Protein AF-A0A951Z1Q2-F1 (afdb_monomer)

Solvent-accessible surface area (backbone atoms only — not comparable to full-atom values): 8934 Å² total; per-residue (Å²): 139,87,83,83,82,79,80,86,74,78,72,88,78,53,72,72,66,80,66,51,91,70,83,87,78,67,98,60,83,76,89,41,66,46,79,45,78,36,42,43,24,87,60,72,55,97,82,62,81,60,74,56,40,53,53,80,88,62,83,79,64,55,68,66,47,49,52,50,51,50,54,54,48,61,73,45,41,82,85,51,65,96,51,57,28,50,33,38,42,33,32,60,39,31,40,64,74,55,51,55,68,55,53,50,48,47,53,52,56,44,58,75,75,44,53,63,42,98,79,41,45,74,49,71,43,69,71,95,54,92,83,42,75,80,52,60,74,58,75,111

pLDDT: mean 84.87, std 16.47, range [37.44, 98.56]

Foldseek 3Di:
DDDDDDDPDDPDDDPVNVVDPDPDDDPDDDAAAAEAADAEACDDDPPDPFNHDHPPPDDDPLVVVLVVVLVVVVVCCVVCPPGEHQEYEYYTHAQLSDALVSVVVSVVSCVVRHHYDPNRYYYYHHDPDPVRPVRVVSND

Radius of gyration: 21.32 Å; Cα contacts (8 Å, |Δi|>4): 146; chains: 1; bounding box: 56×41×62 Å

Structure (mmCIF, N/CA/C/O backbone):
data_AF-A0A951Z1Q2-F1
#
_entry.id   AF-A0A951Z1Q2-F1
#
loop_
_atom_site.group_PDB
_atom_site.id
_atom_site.type_symbol
_atom_site.label_atom_id
_atom_site.label_alt_id
_atom_site.label_comp_id
_atom_site.label_asym_id
_atom_site.label_entity_id
_atom_site.label_seq_id
_atom_site.pdbx_PDB_ins_code
_atom_site.Cartn_x
_atom_site.Cartn_y
_atom_site.Cartn_z
_atom_site.occupancy
_atom_site.B_iso_or_equiv
_atom_site.auth_seq_id
_atom_site.auth_comp_id
_atom_site.auth_asym_id
_atom_site.auth_atom_id
_atom_site.pdbx_PDB_model_num
ATOM 1 N N . MET A 1 1 ? -41.243 23.689 39.747 1.00 42.50 1 MET A N 1
ATOM 2 C CA . MET A 1 1 ? -39.998 22.907 39.596 1.00 42.50 1 MET A CA 1
ATOM 3 C C . MET A 1 1 ? -39.579 22.977 38.136 1.00 42.50 1 MET A C 1
ATOM 5 O O . MET A 1 1 ? -40.093 22.226 37.323 1.00 42.50 1 MET A O 1
ATOM 9 N N . MET A 1 2 ? -38.746 23.960 37.792 1.00 38.81 2 MET A N 1
ATOM 10 C CA . MET A 1 2 ? -38.116 24.068 36.473 1.00 38.81 2 MET A CA 1
ATOM 11 C C . MET A 1 2 ? -36.777 23.338 36.549 1.00 38.81 2 MET A C 1
ATOM 13 O O . MET A 1 2 ? -35.937 23.707 37.365 1.00 38.81 2 MET A O 1
ATOM 17 N N . ALA A 1 3 ? -36.589 22.314 35.722 1.00 40.88 3 ALA A N 1
ATOM 18 C CA . ALA A 1 3 ? -35.278 21.750 35.433 1.00 40.88 3 ALA A CA 1
ATOM 19 C C . ALA A 1 3 ? -34.938 22.110 33.984 1.00 40.88 3 ALA A C 1
ATOM 21 O O . ALA A 1 3 ? -35.497 21.556 33.041 1.00 40.88 3 ALA A O 1
ATOM 22 N N . THR A 1 4 ? -34.059 23.094 33.814 1.00 41.34 4 THR A N 1
ATOM 23 C CA . THR A 1 4 ? -33.422 23.421 32.538 1.00 41.34 4 THR A CA 1
ATOM 24 C C . THR A 1 4 ? -32.288 22.428 32.296 1.00 41.34 4 THR A C 1
ATOM 26 O O . THR A 1 4 ? -31.284 22.461 33.007 1.00 41.34 4 THR A O 1
ATOM 29 N N . ALA A 1 5 ? -32.437 21.545 31.308 1.00 47.53 5 ALA A N 1
ATOM 30 C CA . ALA A 1 5 ? -31.333 20.736 30.803 1.00 47.53 5 ALA A CA 1
ATOM 31 C C . ALA A 1 5 ? -30.419 21.632 29.954 1.00 47.53 5 ALA A C 1
ATOM 33 O O . ALA A 1 5 ? -30.832 22.161 28.922 1.00 47.53 5 ALA A O 1
ATOM 34 N N . GLY A 1 6 ? -29.197 21.854 30.437 1.00 37.44 6 GLY A N 1
ATOM 35 C CA . GLY A 1 6 ? -28.178 22.638 29.751 1.00 37.44 6 GLY A CA 1
ATOM 36 C C . GLY A 1 6 ? -27.669 21.914 28.508 1.00 37.44 6 GLY A C 1
ATOM 37 O O . GLY A 1 6 ? -27.198 20.782 28.587 1.00 37.44 6 GLY A O 1
ATOM 38 N N . ALA A 1 7 ? -27.752 22.587 27.364 1.00 46.44 7 ALA A N 1
ATOM 39 C CA . ALA A 1 7 ? -27.095 22.174 26.137 1.00 46.44 7 ALA A CA 1
ATOM 40 C C . ALA A 1 7 ? -25.570 22.284 26.310 1.00 46.44 7 ALA A C 1
ATOM 42 O O . ALA A 1 7 ? -25.034 23.378 26.490 1.00 46.44 7 ALA A O 1
ATOM 43 N N . THR A 1 8 ? -24.852 21.165 26.239 1.00 50.84 8 THR A N 1
ATOM 44 C CA . THR A 1 8 ? -23.385 21.134 26.181 1.00 50.84 8 THR A CA 1
ATOM 45 C C . THR A 1 8 ? -22.910 21.431 24.758 1.00 50.84 8 THR A C 1
ATOM 47 O O . THR A 1 8 ? -22.422 20.566 24.036 1.00 50.84 8 THR A O 1
ATOM 50 N N . GLY A 1 9 ? -23.057 22.684 24.328 1.00 43.97 9 GLY A N 1
ATOM 51 C CA . GLY A 1 9 ? -22.420 23.166 23.104 1.00 43.97 9 GLY A CA 1
ATOM 52 C C . GLY A 1 9 ? -20.914 23.311 23.324 1.00 43.97 9 GLY A C 1
ATOM 53 O O . GLY A 1 9 ? -20.480 24.225 24.024 1.00 43.97 9 GLY A O 1
ATOM 54 N N . ARG A 1 10 ? -20.094 22.422 22.746 1.00 61.81 10 ARG A N 1
ATOM 55 C CA . ARG A 1 10 ? -18.637 22.619 22.701 1.00 61.81 10 ARG A CA 1
ATOM 56 C C . ARG A 1 10 ? -18.364 23.810 21.786 1.00 61.81 10 ARG A C 1
ATOM 58 O O . ARG A 1 10 ? -18.626 23.738 20.589 1.00 61.81 10 ARG A O 1
ATOM 65 N N . ALA A 1 11 ? -17.883 24.910 22.363 1.00 60.47 11 ALA A N 1
ATOM 66 C CA . ALA A 1 11 ? -17.481 26.085 21.600 1.00 60.47 11 ALA A CA 1
ATOM 67 C C . ALA A 1 11 ? -16.475 25.685 20.499 1.00 60.47 11 ALA A C 1
ATOM 69 O O . ALA A 1 11 ? -15.628 24.819 20.756 1.00 60.47 11 ALA A O 1
ATOM 70 N N . PRO A 1 12 ? -16.547 26.283 19.295 1.00 58.53 12 PRO A N 1
ATOM 71 C CA . PRO A 1 12 ? -15.587 26.006 18.238 1.00 58.53 12 PRO A CA 1
ATOM 72 C C . PRO A 1 12 ? -14.182 26.351 18.737 1.00 58.53 12 PRO A C 1
ATOM 74 O O . PRO A 1 12 ? -13.902 27.481 19.135 1.00 58.53 12 PRO A O 1
ATOM 77 N N . GLN A 1 13 ? -13.318 25.342 18.788 1.00 72.62 13 GLN A N 1
ATOM 78 C CA . GLN A 1 13 ? -11.933 25.499 19.216 1.00 72.62 13 GLN A CA 1
ATOM 79 C C . GLN A 1 13 ? -11.128 26.024 18.022 1.00 72.62 13 GLN A C 1
ATOM 81 O O . GLN A 1 13 ? -11.027 25.344 17.005 1.00 72.62 13 GLN A O 1
ATOM 86 N N . ASP A 1 14 ? -10.607 27.248 18.140 1.00 78.00 14 ASP A N 1
ATOM 87 C CA . ASP A 1 14 ? -9.768 27.903 17.125 1.00 78.00 14 ASP A CA 1
ATOM 88 C C . ASP A 1 14 ? -8.442 27.139 16.917 1.00 78.00 14 ASP A C 1
ATOM 90 O O . ASP A 1 14 ? -7.963 26.455 17.822 1.00 78.00 14 ASP A O 1
ATOM 94 N N . VAL A 1 15 ? -7.813 27.278 15.746 1.00 73.81 15 VAL A N 1
ATOM 95 C CA . VAL A 1 15 ? -6.529 26.657 15.367 1.00 73.81 15 VAL A CA 1
ATOM 96 C C . VAL A 1 15 ? -5.458 26.878 16.439 1.00 73.81 15 VAL A C 1
ATOM 98 O O . VAL A 1 15 ? -4.702 25.961 16.757 1.00 73.81 15 VAL A O 1
ATOM 101 N N . GLN A 1 16 ? -5.442 28.052 17.080 1.00 77.00 16 GLN A N 1
ATOM 102 C CA . GLN A 1 16 ? -4.515 28.358 18.175 1.00 77.00 16 GLN A CA 1
ATOM 103 C C . GLN A 1 16 ? -4.640 27.410 19.378 1.00 77.00 16 GLN A C 1
ATOM 105 O O . GLN A 1 16 ? -3.670 27.237 20.109 1.00 77.00 16 GLN A O 1
ATOM 110 N N . HIS A 1 17 ? -5.807 26.800 19.609 1.00 72.88 17 HIS A N 1
ATOM 111 C CA . HIS A 1 17 ? -6.032 25.829 20.683 1.00 72.88 17 HIS A CA 1
ATOM 112 C C . HIS A 1 17 ? -5.306 24.504 20.419 1.00 72.88 17 HIS A C 1
ATOM 114 O O . HIS A 1 17 ? -4.716 23.947 21.341 1.00 72.88 17 HIS A O 1
ATOM 120 N N . TYR A 1 18 ? -5.301 24.039 19.167 1.00 67.62 18 TYR A N 1
ATOM 121 C CA . TYR A 1 18 ? -4.635 22.797 18.757 1.00 67.62 18 TYR A CA 1
ATOM 122 C C . TYR A 1 18 ? -3.115 22.945 18.615 1.00 67.62 18 TYR A C 1
ATOM 124 O O . TYR A 1 18 ? -2.397 21.954 18.680 1.00 67.62 18 TYR A O 1
ATOM 132 N N . LEU A 1 19 ? -2.623 24.178 18.452 1.00 76.19 19 LEU A N 1
ATOM 133 C CA . LEU A 1 19 ? -1.193 24.493 18.365 1.00 76.19 19 LEU A CA 1
ATOM 134 C C . LEU A 1 19 ? -0.543 24.790 19.729 1.00 76.19 19 LEU A C 1
ATOM 136 O O . LEU A 1 19 ? 0.632 25.158 19.776 1.00 76.19 19 LEU A O 1
ATOM 140 N N . ARG A 1 20 ? -1.276 24.675 20.848 1.00 76.88 20 ARG A N 1
ATOM 141 C CA . ARG A 1 20 ? -0.709 24.954 22.174 1.00 76.88 20 ARG A CA 1
ATOM 142 C C . ARG A 1 20 ? 0.349 23.909 22.537 1.00 76.88 20 ARG A C 1
ATOM 144 O O . ARG A 1 20 ? 0.062 22.716 22.457 1.00 76.88 20 ARG A O 1
ATOM 151 N N . PRO A 1 21 ? 1.530 24.336 23.013 1.00 68.50 21 PRO A N 1
ATOM 152 C CA . PRO A 1 21 ? 2.502 23.426 23.598 1.00 68.50 21 PRO A CA 1
ATOM 153 C C . PRO A 1 21 ? 1.866 22.651 24.760 1.00 68.50 21 PRO A C 1
ATOM 155 O O . PRO A 1 21 ? 1.312 23.246 25.684 1.00 68.50 21 PRO A O 1
ATOM 158 N N . GLY A 1 22 ? 1.926 21.325 24.697 1.00 74.69 22 GLY A N 1
ATOM 159 C CA . GLY A 1 22 ? 1.327 20.421 25.673 1.00 74.69 22 GLY A CA 1
ATOM 160 C C . GLY A 1 22 ? 1.204 19.011 25.103 1.00 74.69 22 GLY A C 1
ATOM 161 O O . GLY A 1 22 ? 1.415 18.787 23.912 1.00 74.69 22 GLY A O 1
ATOM 162 N N . THR A 1 23 ? 0.869 18.042 25.951 1.00 70.31 23 THR A N 1
ATOM 163 C CA . THR A 1 23 ? 0.577 16.683 25.489 1.00 70.31 23 THR A CA 1
ATOM 164 C C . THR A 1 23 ? -0.755 16.702 24.745 1.00 70.31 23 THR A C 1
ATOM 166 O O . THR A 1 23 ? -1.786 17.000 25.347 1.00 70.31 23 THR A O 1
ATOM 169 N N . LEU A 1 24 ? -0.746 16.392 23.446 1.00 74.94 24 LEU A N 1
ATOM 170 C CA . LEU A 1 24 ? -1.967 16.187 22.668 1.00 74.94 24 LEU A CA 1
ATOM 171 C C . LEU A 1 24 ? -2.798 15.084 23.344 1.00 74.94 24 LEU A C 1
ATOM 173 O O . LEU A 1 24 ? -2.408 13.919 23.344 1.00 74.94 24 LEU A O 1
ATOM 177 N N . GLN A 1 25 ? -3.929 15.453 23.944 1.00 77.12 25 GLN A N 1
ATOM 178 C CA . GLN A 1 25 ? -4.866 14.503 24.539 1.00 77.12 25 GLN A CA 1
ATOM 179 C C . GLN A 1 25 ? -6.017 14.265 23.568 1.00 77.12 25 GLN A C 1
ATOM 181 O O . GLN A 1 25 ? -6.940 15.074 23.462 1.00 77.12 25 GLN A O 1
ATOM 186 N N . LEU A 1 26 ? -5.954 13.148 22.845 1.00 80.75 26 LEU A N 1
ATOM 187 C CA . LEU A 1 26 ? -7.075 12.688 22.038 1.00 80.75 26 LEU A CA 1
ATOM 188 C C . LEU A 1 26 ? -8.058 11.931 22.950 1.00 80.75 26 LEU A C 1
ATOM 190 O O . LEU A 1 26 ? -7.631 11.033 23.676 1.00 80.75 26 LEU A O 1
ATOM 194 N N . PRO A 1 27 ? -9.364 12.264 22.939 1.00 84.94 27 PRO A N 1
ATOM 195 C CA . PRO A 1 27 ? -10.362 11.588 23.776 1.00 84.94 27 PRO A CA 1
ATOM 196 C C . PRO A 1 27 ? -10.604 10.129 23.356 1.00 84.94 27 PRO 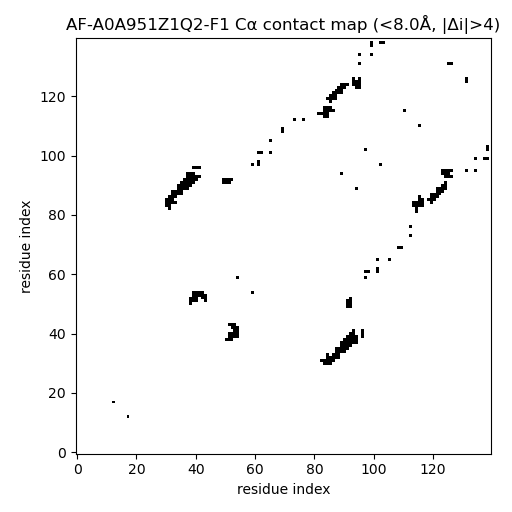A C 1
ATOM 198 O O . PRO A 1 27 ? -11.169 9.352 24.119 1.00 84.94 27 PRO A O 1
ATOM 201 N N . ALA A 1 28 ? -10.191 9.770 22.140 1.00 86.50 28 ALA A N 1
ATOM 202 C CA . ALA A 1 28 ? -10.210 8.428 21.582 1.00 86.50 28 ALA A CA 1
ATOM 203 C C . ALA A 1 28 ? -9.070 8.290 20.564 1.00 86.50 28 ALA A C 1
ATOM 205 O O . ALA A 1 28 ? -8.470 9.285 20.151 1.00 86.50 28 ALA A O 1
ATOM 206 N N . GLN A 1 29 ? -8.786 7.062 20.137 1.00 86.69 29 GLN A N 1
ATOM 207 C CA . GLN A 1 29 ? -7.858 6.839 19.031 1.00 86.69 29 GLN A CA 1
ATOM 208 C C . GLN A 1 29 ? -8.423 7.450 17.736 1.00 86.69 29 GLN A C 1
ATOM 210 O O . GLN A 1 29 ? -9.637 7.396 17.524 1.00 86.69 29 GLN A O 1
ATOM 215 N N . PRO A 1 30 ? -7.573 8.018 16.864 1.00 90.75 30 PRO A N 1
ATOM 216 C CA . PRO A 1 30 ? -8.018 8.473 15.551 1.00 90.75 30 PRO A CA 1
ATOM 217 C C . PRO A 1 30 ? -8.504 7.285 14.694 1.00 90.75 30 PRO A C 1
ATOM 219 O O . PRO A 1 30 ? -8.160 6.140 14.998 1.00 90.75 30 PRO A O 1
ATOM 222 N N . PRO A 1 31 ? -9.273 7.519 13.617 1.00 93.31 31 PRO A N 1
ATOM 223 C CA . PRO A 1 31 ? -9.595 6.482 12.634 1.00 93.31 31 PRO A CA 1
ATOM 224 C C . PRO A 1 31 ? -8.337 5.785 12.096 1.00 93.31 31 PRO A C 1
ATOM 226 O O . PRO A 1 31 ? -7.277 6.406 11.993 1.00 93.31 31 PRO A O 1
ATOM 229 N N . LEU A 1 32 ? -8.439 4.488 11.793 1.00 96.38 32 LEU A N 1
ATOM 230 C CA . LEU A 1 32 ? -7.334 3.712 11.232 1.00 96.38 32 LEU A CA 1
ATOM 231 C C . LEU A 1 32 ? -7.446 3.646 9.704 1.00 96.38 32 LEU A C 1
ATOM 233 O O . LEU A 1 32 ? -8.510 3.344 9.163 1.00 96.38 32 LEU A O 1
ATOM 237 N N . SER A 1 33 ? -6.322 3.872 9.033 1.00 97.75 33 SER A N 1
ATOM 238 C CA . SER A 1 33 ? -6.159 3.727 7.586 1.00 97.75 33 SER A CA 1
ATOM 239 C C . SER A 1 33 ? -4.940 2.857 7.300 1.00 97.75 33 SER A C 1
ATOM 241 O O . SER A 1 33 ? -3.963 2.891 8.051 1.00 97.75 33 SER A O 1
ATOM 243 N N . LEU A 1 34 ? -4.993 2.092 6.212 1.00 98.25 34 LEU A N 1
ATOM 244 C CA . LEU A 1 34 ? -3.906 1.240 5.748 1.00 98.25 34 LEU A CA 1
ATOM 245 C C . LEU A 1 34 ? -3.231 1.878 4.533 1.00 98.25 34 LEU A C 1
ATOM 247 O O . LEU A 1 34 ? -3.878 2.154 3.527 1.00 98.25 34 LEU A O 1
ATOM 251 N N . TYR A 1 35 ? -1.919 2.070 4.609 1.00 98.19 35 TYR A N 1
ATOM 252 C CA . TYR A 1 35 ? -1.093 2.425 3.460 1.00 98.19 35 TYR A CA 1
ATOM 253 C C . TYR A 1 35 ? -0.310 1.191 3.015 1.00 98.19 35 TYR A C 1
ATOM 255 O O . TYR A 1 35 ? 0.381 0.581 3.830 1.00 98.19 35 TYR A O 1
ATOM 263 N N . VAL A 1 36 ? -0.403 0.834 1.736 1.00 98.44 36 VAL A N 1
ATOM 264 C CA . VAL A 1 36 ? 0.365 -0.260 1.136 1.00 98.44 36 VAL A CA 1
ATOM 265 C C . VAL A 1 36 ? 1.356 0.319 0.139 1.00 9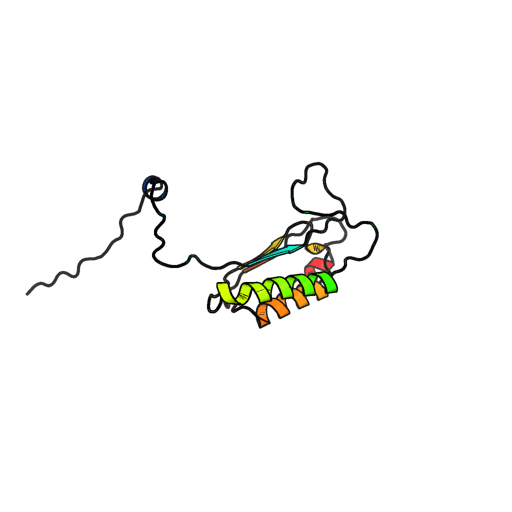8.44 36 VAL A C 1
ATOM 267 O O . VAL A 1 36 ? 0.979 1.016 -0.802 1.00 98.44 36 VAL A O 1
ATOM 270 N N . HIS A 1 37 ? 2.634 0.014 0.343 1.00 97.94 37 HIS A N 1
ATOM 271 C CA . HIS A 1 37 ? 3.719 0.531 -0.477 1.00 97.94 37 HIS A CA 1
ATOM 272 C C . HIS A 1 37 ? 4.146 -0.487 -1.539 1.00 97.94 37 HIS A C 1
ATOM 274 O O . HIS A 1 37 ? 4.594 -1.575 -1.188 1.00 97.94 37 HIS A O 1
ATOM 280 N N . LEU A 1 38 ? 4.054 -0.134 -2.824 1.00 96.62 38 LEU A N 1
ATOM 281 C CA . LEU A 1 38 ? 4.561 -0.920 -3.955 1.00 96.62 38 LEU A CA 1
ATOM 282 C C . LEU A 1 38 ? 5.698 -0.144 -4.652 1.00 96.62 38 LEU A C 1
ATOM 284 O O . LEU A 1 38 ? 5.429 0.770 -5.433 1.00 96.62 38 LEU A O 1
ATOM 288 N N . PRO A 1 39 ? 6.979 -0.473 -4.405 1.00 95.62 39 PRO A N 1
ATOM 289 C CA . PRO A 1 39 ? 8.107 0.415 -4.691 1.00 95.62 39 PRO A CA 1
ATOM 290 C C . PRO A 1 39 ? 8.655 0.330 -6.126 1.00 95.62 39 PRO A C 1
ATOM 292 O O . PRO A 1 39 ? 9.798 0.711 -6.348 1.00 95.62 39 PRO A O 1
ATOM 295 N N . TRP A 1 40 ? 7.922 -0.175 -7.122 1.00 94.06 40 TRP A N 1
ATOM 296 C CA . TRP A 1 40 ? 8.468 -0.328 -8.483 1.00 94.06 40 TRP A CA 1
ATOM 297 C C . TRP A 1 40 ? 7.979 0.731 -9.455 1.00 94.06 40 TRP A C 1
ATOM 299 O O . TRP A 1 40 ? 6.791 1.023 -9.509 1.00 94.06 40 TRP A O 1
ATOM 309 N N . CYS A 1 41 ? 8.897 1.230 -10.278 1.00 91.62 41 CYS A N 1
ATOM 310 C CA . CYS A 1 41 ? 8.633 2.113 -11.408 1.00 91.62 41 CYS A CA 1
ATOM 311 C C . CYS A 1 41 ? 9.233 1.513 -12.688 1.00 91.62 41 CYS A C 1
ATOM 313 O O . CYS A 1 41 ? 10.264 0.841 -12.641 1.00 91.62 41 CYS A O 1
ATOM 315 N N . LEU A 1 42 ? 8.663 1.832 -13.856 1.00 87.75 42 LEU A N 1
ATOM 316 C CA . LEU A 1 42 ? 9.289 1.498 -15.149 1.00 87.75 42 LEU A CA 1
ATOM 317 C C . LEU A 1 42 ? 10.658 2.164 -15.309 1.00 87.75 42 LEU A C 1
ATOM 319 O O . LEU A 1 42 ? 11.566 1.601 -15.907 1.00 87.75 42 LEU A O 1
ATOM 323 N N . ARG A 1 43 ? 10.778 3.386 -14.789 1.00 88.88 43 ARG A N 1
ATOM 324 C CA . ARG A 1 43 ? 12.006 4.171 -14.731 1.00 88.88 43 ARG A CA 1
ATOM 325 C C . ARG A 1 43 ? 11.959 5.046 -13.494 1.00 88.88 43 ARG A C 1
ATOM 327 O O . ARG A 1 43 ? 10.913 5.633 -13.212 1.00 88.88 43 ARG A O 1
ATOM 334 N N . LYS A 1 44 ? 13.078 5.179 -12.784 1.00 89.44 44 LYS A N 1
ATOM 335 C CA . LYS A 1 44 ? 13.147 6.148 -11.685 1.00 89.44 44 LYS A CA 1
ATOM 336 C C . LYS A 1 44 ? 13.312 7.557 -12.255 1.00 89.44 44 LYS A C 1
ATOM 338 O O . LYS A 1 44 ? 14.262 7.830 -12.988 1.00 89.44 44 LYS A O 1
ATOM 343 N N . CYS A 1 45 ? 12.372 8.454 -11.958 1.00 90.75 45 CYS A N 1
ATOM 344 C CA . CYS A 1 45 ? 12.464 9.839 -12.417 1.00 90.75 45 CYS A CA 1
ATOM 345 C C . CYS A 1 45 ? 13.653 10.548 -11.738 1.00 90.75 45 CYS A C 1
ATOM 347 O O . CYS A 1 45 ? 13.854 10.343 -10.541 1.00 90.75 45 CYS A O 1
ATOM 349 N N . PRO A 1 46 ? 14.402 11.426 -12.437 1.00 92.44 46 PRO A N 1
ATOM 350 C CA . PRO A 1 46 ? 15.568 12.110 -11.860 1.00 92.44 46 PRO A CA 1
ATOM 351 C C . PRO A 1 46 ? 15.256 12.987 -10.641 1.00 92.44 46 PRO A C 1
ATOM 353 O O . PRO A 1 46 ? 16.147 13.289 -9.857 1.00 92.44 46 PRO A O 1
ATOM 356 N N . TYR A 1 47 ? 13.997 13.405 -10.502 1.00 92.00 47 TYR A N 1
ATOM 357 C CA . TYR A 1 47 ? 13.500 14.216 -9.392 1.00 92.00 47 TYR A CA 1
ATOM 358 C C . TYR A 1 47 ? 12.847 13.389 -8.274 1.00 92.00 47 TYR A C 1
ATOM 360 O O . TYR A 1 47 ? 12.416 13.962 -7.281 1.00 92.00 47 TYR A O 1
ATOM 368 N N . CYS A 1 48 ? 12.695 12.073 -8.447 1.00 92.38 48 CYS A N 1
ATOM 369 C CA . CYS A 1 48 ? 11.941 11.239 -7.517 1.00 92.38 48 CYS A CA 1
ATOM 370 C C . CYS A 1 48 ? 12.789 10.890 -6.287 1.00 92.38 48 CYS A C 1
ATOM 372 O O . CYS A 1 48 ? 13.757 10.128 -6.388 1.00 92.38 48 CYS A O 1
ATOM 374 N N . ASP A 1 49 ? 12.391 11.422 -5.131 1.00 92.12 49 ASP A N 1
ATOM 375 C CA . ASP A 1 49 ? 12.942 11.104 -3.811 1.00 92.12 49 ASP A CA 1
ATOM 376 C C . ASP A 1 49 ? 12.143 10.016 -3.070 1.00 92.12 49 ASP A C 1
ATOM 378 O O . ASP A 1 49 ? 12.587 9.531 -2.027 1.00 92.12 49 ASP A O 1
ATOM 382 N N . PHE A 1 50 ? 11.016 9.561 -3.630 1.00 90.50 50 PHE A N 1
ATOM 383 C CA . PHE A 1 50 ? 10.261 8.439 -3.083 1.00 90.50 50 PHE A CA 1
ATOM 384 C C . PHE A 1 50 ? 11.107 7.162 -3.036 1.00 90.50 50 PHE A C 1
ATOM 386 O O . PHE A 1 50 ? 11.953 6.897 -3.909 1.00 90.50 50 PHE A O 1
ATOM 393 N N . ASN A 1 51 ? 10.820 6.328 -2.032 1.00 92.81 51 ASN A N 1
ATOM 394 C CA . ASN A 1 51 ? 11.334 4.968 -1.971 1.00 92.81 51 ASN A CA 1
ATOM 395 C C . ASN A 1 51 ? 10.751 4.175 -3.148 1.00 92.81 51 ASN A C 1
ATOM 397 O O . ASN A 1 51 ? 9.607 3.739 -3.143 1.00 92.81 51 ASN A O 1
ATOM 401 N N . SER A 1 52 ? 11.525 4.116 -4.223 1.00 92.62 52 SER A N 1
ATOM 402 C CA . SER A 1 52 ? 11.139 3.504 -5.481 1.00 92.62 52 SER A CA 1
ATOM 403 C C . SER A 1 52 ? 12.368 2.972 -6.206 1.00 92.62 52 SER A C 1
ATOM 405 O O . SER A 1 52 ? 13.484 3.504 -6.077 1.00 92.62 52 SER A O 1
ATOM 407 N N . HIS A 1 53 ? 12.146 1.926 -6.988 1.00 91.75 53 HIS A N 1
ATOM 408 C CA . HIS A 1 53 ? 13.146 1.142 -7.684 1.00 91.75 53 HIS A CA 1
ATOM 409 C C . HIS A 1 53 ? 12.752 0.989 -9.148 1.00 91.75 53 HIS A C 1
ATOM 411 O O . HIS A 1 53 ? 11.601 0.710 -9.482 1.00 91.75 53 HIS A O 1
ATOM 417 N N . GLU A 1 54 ? 13.728 1.163 -10.032 1.00 91.25 54 GLU A N 1
ATOM 418 C CA . GLU A 1 54 ? 13.544 0.862 -11.445 1.00 91.25 54 GLU A CA 1
ATOM 419 C C . GLU A 1 54 ? 13.440 -0.652 -11.641 1.00 91.25 54 GLU A C 1
ATOM 421 O O . GLU A 1 54 ? 14.244 -1.422 -11.109 1.00 91.25 54 GLU A O 1
ATOM 426 N N . MET A 1 55 ? 12.444 -1.080 -12.410 1.00 85.88 55 MET A N 1
ATOM 427 C CA . MET A 1 55 ? 12.313 -2.465 -12.837 1.00 85.88 55 MET A CA 1
ATOM 428 C C . MET A 1 55 ? 13.420 -2.774 -13.853 1.00 85.88 55 MET A C 1
ATOM 430 O O . MET A 1 55 ? 13.328 -2.419 -15.026 1.00 85.88 55 MET A O 1
ATOM 434 N N . ALA A 1 56 ? 14.495 -3.420 -13.399 1.00 74.19 56 ALA A N 1
ATOM 435 C CA . ALA A 1 56 ? 15.649 -3.756 -14.229 1.00 74.19 56 ALA A CA 1
ATOM 436 C C . ALA A 1 56 ? 15.347 -4.929 -15.183 1.00 74.19 56 ALA A C 1
ATOM 438 O O . ALA A 1 56 ? 15.815 -6.043 -14.973 1.00 74.19 56 ALA A O 1
ATOM 439 N N . GLY A 1 57 ? 14.529 -4.688 -16.213 1.00 68.75 57 GLY A N 1
ATOM 440 C CA . GLY A 1 57 ? 14.326 -5.574 -17.370 1.00 68.75 57 GLY A CA 1
ATOM 441 C C . GLY A 1 57 ? 13.756 -6.976 -17.102 1.00 68.75 57 GLY A C 1
ATOM 442 O O . GLY A 1 57 ? 13.640 -7.753 -18.045 1.00 68.75 57 GLY A O 1
ATOM 443 N N . GLY A 1 58 ? 13.415 -7.310 -15.856 1.00 76.94 58 GLY A N 1
ATOM 444 C CA . GLY A 1 58 ? 12.821 -8.584 -15.450 1.00 76.94 58 GLY A CA 1
ATOM 445 C C . GLY A 1 58 ? 11.362 -8.446 -15.016 1.00 76.94 58 GLY A C 1
ATOM 446 O O . GLY A 1 58 ? 10.840 -7.339 -14.891 1.00 76.94 58 GLY A O 1
ATOM 447 N N . GLU A 1 59 ? 10.712 -9.583 -14.774 1.00 84.25 59 GLU A N 1
ATOM 448 C CA . GLU A 1 59 ? 9.360 -9.627 -14.211 1.00 84.25 59 GLU A CA 1
ATOM 449 C C . GLU A 1 59 ? 9.337 -9.087 -12.776 1.00 84.25 59 GLU A C 1
ATOM 451 O O . GLU A 1 59 ? 10.277 -9.283 -11.995 1.00 84.25 59 GLU A O 1
ATOM 456 N N . LEU A 1 60 ? 8.242 -8.414 -12.415 1.00 89.19 60 LEU A N 1
ATOM 457 C CA . LEU A 1 60 ? 8.015 -8.005 -11.036 1.00 89.19 60 LEU A CA 1
ATOM 458 C C . LEU A 1 60 ? 7.874 -9.252 -10.152 1.00 89.19 60 LEU A C 1
ATOM 460 O O . LEU A 1 60 ? 7.121 -10.164 -10.498 1.00 89.19 60 LEU A O 1
ATOM 464 N N . PRO A 1 61 ? 8.531 -9.300 -8.980 1.00 93.56 61 PRO A N 1
ATOM 465 C CA . PRO A 1 61 ? 8.386 -10.407 -8.042 1.00 93.56 61 PRO A CA 1
ATOM 466 C C . PRO A 1 61 ? 7.069 -10.281 -7.255 1.00 93.56 61 PRO A C 1
ATOM 468 O O . PRO A 1 61 ? 7.082 -10.294 -6.025 1.00 93.56 61 PRO A O 1
ATOM 471 N N . GLU A 1 62 ? 5.939 -10.128 -7.953 1.00 95.25 62 GLU A N 1
ATOM 472 C CA . GLU A 1 62 ? 4.641 -9.746 -7.380 1.00 95.25 62 GLU A CA 1
ATOM 473 C C . GLU A 1 62 ? 4.224 -10.684 -6.248 1.00 95.25 62 GLU A C 1
A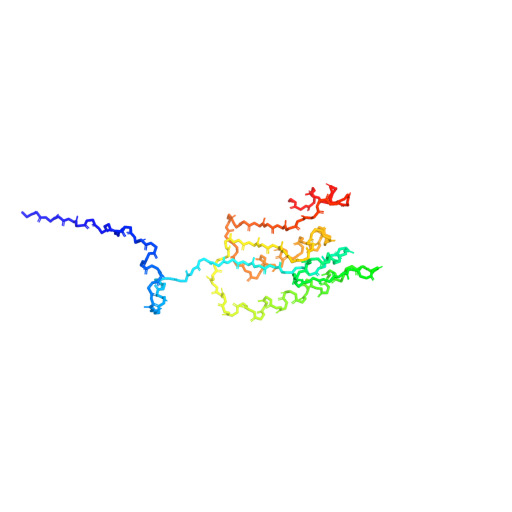TOM 475 O O . GLU A 1 62 ? 3.955 -10.227 -5.143 1.00 95.25 62 GLU A O 1
ATOM 480 N N . GLN A 1 63 ? 4.241 -11.999 -6.492 1.00 96.06 63 GLN A N 1
ATOM 481 C CA . GLN A 1 63 ? 3.821 -12.999 -5.503 1.00 96.06 63 GLN A CA 1
ATOM 482 C C . GLN A 1 63 ? 4.675 -12.937 -4.239 1.00 96.06 63 GLN A C 1
ATOM 484 O O . GLN A 1 63 ? 4.148 -12.758 -3.145 1.00 96.06 63 GLN A O 1
ATOM 489 N N . ARG A 1 64 ? 6.001 -12.994 -4.413 1.00 97.06 64 ARG A N 1
ATOM 490 C CA . ARG A 1 64 ? 6.962 -12.924 -3.309 1.00 97.06 64 ARG A CA 1
ATOM 491 C C . ARG A 1 64 ? 6.821 -11.621 -2.523 1.00 97.06 64 ARG A C 1
ATOM 493 O O . ARG A 1 64 ? 7.036 -11.616 -1.315 1.00 97.06 64 ARG A O 1
ATOM 500 N N . TYR A 1 65 ? 6.502 -10.517 -3.195 1.00 97.50 65 TYR A N 1
ATOM 501 C CA . TYR A 1 65 ? 6.321 -9.242 -2.518 1.00 97.50 65 TYR A CA 1
ATOM 502 C C . TYR A 1 65 ? 4.993 -9.159 -1.768 1.00 97.50 65 TYR A C 1
ATOM 504 O O . TYR A 1 65 ? 4.986 -8.709 -0.629 1.00 97.50 65 TYR A O 1
ATOM 512 N N . VAL A 1 66 ? 3.893 -9.649 -2.349 1.00 98.25 66 VAL A N 1
ATOM 513 C CA . VAL A 1 66 ? 2.609 -9.760 -1.639 1.00 98.25 66 VAL A CA 1
ATOM 514 C C . VAL A 1 66 ? 2.756 -10.655 -0.405 1.00 98.25 66 VAL A C 1
ATOM 516 O O . VAL A 1 66 ? 2.271 -10.286 0.659 1.00 98.25 66 VAL A O 1
ATOM 519 N N . ASP A 1 67 ? 3.498 -11.762 -0.493 1.00 98.56 67 ASP A N 1
ATOM 520 C CA . ASP A 1 67 ? 3.788 -12.614 0.670 1.00 98.56 67 ASP A CA 1
ATOM 521 C C . ASP A 1 67 ? 4.545 -11.852 1.765 1.00 98.56 67 ASP A C 1
ATOM 523 O O . ASP A 1 67 ? 4.210 -11.953 2.944 1.00 98.56 67 ASP A O 1
ATOM 527 N N . ALA A 1 68 ? 5.542 -11.051 1.379 1.00 98.50 68 ALA A N 1
ATOM 528 C CA . ALA A 1 68 ? 6.292 -10.222 2.317 1.00 98.50 68 ALA A CA 1
ATOM 529 C C . ALA A 1 68 ? 5.413 -9.141 2.971 1.00 98.50 68 ALA A C 1
ATOM 531 O O . ALA A 1 68 ? 5.516 -8.931 4.177 1.00 98.50 68 ALA A O 1
ATOM 532 N N . LEU A 1 69 ? 4.523 -8.497 2.206 1.00 98.44 69 LEU A N 1
ATOM 533 C CA . LEU A 1 69 ? 3.551 -7.534 2.733 1.00 98.44 69 LEU A CA 1
ATOM 534 C C . LEU A 1 69 ? 2.592 -8.191 3.729 1.00 98.44 69 LEU A C 1
ATOM 536 O O . LEU A 1 69 ? 2.263 -7.592 4.748 1.00 98.44 69 LEU A O 1
ATOM 540 N N . MET A 1 70 ? 2.144 -9.421 3.460 1.00 98.38 70 MET A N 1
ATOM 541 C CA . MET A 1 70 ? 1.262 -10.135 4.386 1.00 98.38 70 MET A CA 1
ATOM 542 C C . MET A 1 70 ? 1.988 -10.553 5.661 1.00 98.38 70 MET A C 1
ATOM 544 O O . MET A 1 70 ? 1.406 -10.437 6.734 1.00 98.38 70 ME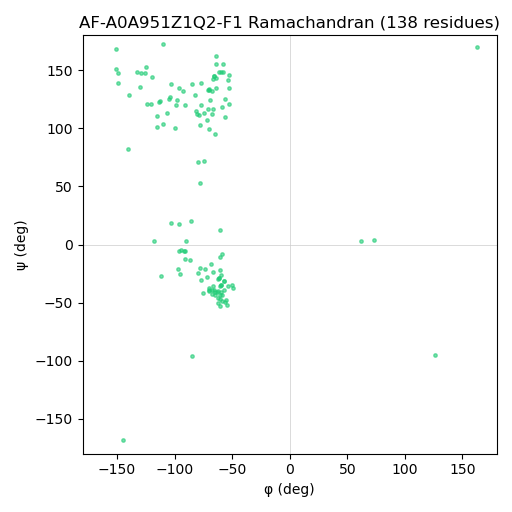T A O 1
ATOM 548 N N . ALA A 1 71 ? 3.258 -10.955 5.576 1.00 98.56 71 ALA A N 1
ATOM 549 C CA . ALA A 1 71 ? 4.069 -11.225 6.762 1.00 98.56 71 ALA A CA 1
ATOM 550 C C . ALA A 1 71 ? 4.272 -9.964 7.629 1.00 98.56 71 ALA A C 1
ATOM 552 O O . ALA A 1 71 ? 4.179 -10.035 8.855 1.00 98.56 71 ALA A O 1
ATOM 553 N N . ASP A 1 72 ? 4.506 -8.806 7.004 1.00 98.00 72 ASP A N 1
ATOM 554 C CA . ASP A 1 72 ? 4.614 -7.510 7.691 1.00 98.00 72 ASP A CA 1
ATOM 555 C C . ASP A 1 72 ? 3.287 -7.093 8.354 1.00 98.00 72 ASP A C 1
ATOM 557 O O . ASP A 1 72 ? 3.247 -6.701 9.527 1.00 98.00 72 ASP A O 1
ATOM 561 N N . LEU A 1 73 ? 2.171 -7.273 7.639 1.00 97.62 73 LEU A N 1
ATOM 562 C CA . LEU A 1 73 ? 0.836 -7.045 8.180 1.00 97.62 73 LEU A CA 1
ATOM 563 C C . LEU A 1 73 ? 0.550 -7.963 9.374 1.00 97.62 73 LEU A C 1
ATOM 565 O O . LEU A 1 73 ? 0.086 -7.484 10.406 1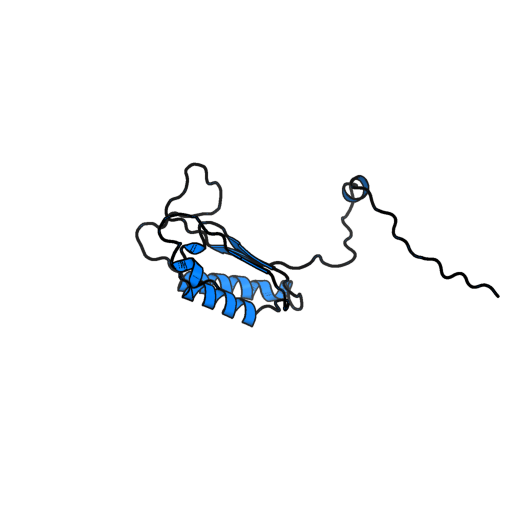.00 97.62 73 LEU A O 1
ATOM 569 N N . GLU A 1 74 ? 0.851 -9.259 9.263 1.00 97.44 74 GLU A N 1
ATOM 570 C CA . GLU A 1 74 ? 0.659 -10.247 10.331 1.00 97.44 74 GLU A CA 1
ATOM 571 C C . GLU A 1 74 ? 1.433 -9.879 11.600 1.00 97.44 74 GLU A C 1
ATOM 573 O O . GLU A 1 74 ? 0.867 -9.918 12.696 1.00 97.44 74 GLU A O 1
ATOM 578 N N . ALA A 1 75 ? 2.685 -9.434 11.462 1.00 97.06 75 ALA A N 1
ATOM 579 C CA . ALA A 1 75 ? 3.480 -8.937 12.585 1.00 97.06 75 ALA A CA 1
ATOM 580 C C . ALA A 1 75 ? 2.852 -7.695 13.251 1.00 97.06 75 ALA A C 1
ATOM 582 O O . ALA A 1 75 ? 3.004 -7.485 14.457 1.00 97.06 75 ALA A O 1
ATOM 583 N N . SER A 1 76 ? 2.105 -6.901 12.481 1.00 95.69 76 SER A N 1
ATOM 584 C CA . SER A 1 76 ? 1.435 -5.678 12.932 1.00 95.69 76 SER A CA 1
ATOM 585 C C . SER A 1 76 ? 0.042 -5.913 13.535 1.00 95.69 76 SER A C 1
ATOM 587 O O . SER A 1 76 ? -0.488 -5.025 14.204 1.00 95.69 76 SER A O 1
ATOM 589 N N . LEU A 1 77 ? -0.569 -7.093 13.368 1.00 95.81 77 LEU A N 1
ATOM 590 C CA . LEU A 1 77 ? -1.962 -7.326 13.789 1.00 95.81 77 LEU A CA 1
ATOM 591 C C . LEU A 1 77 ? -2.186 -7.109 15.288 1.00 95.81 77 LEU A C 1
ATOM 593 O O . LEU A 1 77 ? -3.227 -6.587 15.685 1.00 95.81 77 LEU A O 1
ATOM 597 N N . ALA A 1 78 ? -1.205 -7.449 16.126 1.00 94.44 78 ALA A N 1
ATOM 598 C CA . ALA A 1 78 ? -1.321 -7.318 17.578 1.00 94.44 78 ALA A CA 1
ATOM 599 C C . ALA A 1 78 ? -1.521 -5.864 18.047 1.00 94.44 78 ALA A C 1
ATOM 601 O O . ALA A 1 78 ? -2.172 -5.637 19.065 1.00 94.44 78 ALA A O 1
ATOM 602 N N . ILE A 1 79 ? -0.991 -4.877 17.314 1.00 92.44 79 ILE A N 1
ATOM 603 C CA . ILE A 1 79 ? -1.062 -3.457 17.700 1.00 92.44 79 ILE A CA 1
ATOM 604 C C . ILE A 1 79 ? -2.291 -2.731 17.132 1.00 92.44 79 ILE A C 1
ATOM 606 O O . ILE A 1 79 ? -2.607 -1.628 17.576 1.00 92.44 79 ILE A O 1
ATOM 610 N N . VAL A 1 80 ? -3.000 -3.340 16.176 1.00 93.75 80 VAL A N 1
ATOM 611 C CA . VAL A 1 80 ? -4.211 -2.772 15.551 1.00 93.75 80 VAL A CA 1
ATOM 612 C C . VAL A 1 80 ? -5.467 -3.616 15.775 1.00 93.75 80 VAL A C 1
ATOM 614 O O . VAL A 1 80 ? -6.533 -3.274 15.266 1.00 93.75 80 VAL A O 1
ATOM 617 N N . TRP A 1 81 ? -5.364 -4.704 16.539 1.00 90.38 81 TRP A N 1
ATOM 618 C CA . TRP A 1 81 ? -6.449 -5.659 16.741 1.00 90.38 81 TRP A CA 1
ATOM 619 C C . TRP A 1 81 ? -7.754 -4.996 17.203 1.00 90.38 81 TRP A C 1
ATOM 621 O O . TRP A 1 81 ? -7.765 -4.165 18.113 1.00 90.38 81 TRP A O 1
ATOM 631 N N . GLY A 1 82 ? -8.870 -5.390 16.585 1.00 90.94 82 GLY A N 1
ATOM 632 C CA . GLY A 1 82 ? -10.207 -4.881 16.904 1.00 90.94 82 GLY A CA 1
ATOM 633 C C . GLY A 1 82 ? -10.487 -3.454 16.424 1.00 90.94 82 GLY A C 1
ATOM 634 O O . GLY A 1 82 ? -11.556 -2.923 16.721 1.00 90.94 82 GLY A O 1
ATOM 635 N N . ARG A 1 83 ? -9.557 -2.821 15.697 1.00 95.00 83 ARG A N 1
ATOM 636 C CA . ARG A 1 83 ? -9.793 -1.530 15.045 1.00 95.00 83 ARG A CA 1
ATOM 637 C C . ARG A 1 83 ? -10.272 -1.748 13.617 1.00 95.00 83 ARG A C 1
ATOM 639 O O . ARG A 1 83 ? -9.674 -2.508 12.860 1.00 95.00 83 ARG A O 1
ATOM 646 N N . GLU A 1 84 ? -11.331 -1.040 13.260 1.00 97.00 84 GLU A N 1
ATOM 647 C CA . GLU A 1 84 ? -11.836 -0.994 11.895 1.00 97.00 84 GLU A CA 1
ATOM 648 C C . GLU A 1 84 ? -10.961 -0.079 11.026 1.00 97.00 84 GLU A C 1
ATOM 650 O O . GLU A 1 84 ? -10.522 0.985 11.472 1.00 97.00 84 GLU A O 1
ATOM 655 N N . VAL A 1 85 ? -10.692 -0.509 9.793 1.00 98.12 85 VAL A N 1
ATOM 656 C CA . VAL A 1 85 ? -9.957 0.255 8.780 1.00 98.12 85 VAL A CA 1
ATOM 657 C C . VAL A 1 85 ? -10.954 0.933 7.847 1.00 98.12 85 VAL A C 1
ATOM 659 O O . VAL A 1 85 ? -11.784 0.266 7.228 1.00 98.12 85 VAL A O 1
ATOM 662 N N . HIS A 1 86 ? -10.852 2.256 7.727 1.00 97.88 86 HIS A N 1
ATOM 663 C CA . HIS A 1 86 ? -11.786 3.072 6.941 1.00 97.88 86 HIS A CA 1
ATOM 664 C C . HIS A 1 86 ? -11.283 3.391 5.532 1.00 97.88 86 HIS A C 1
ATOM 666 O O . HIS A 1 86 ? -12.075 3.734 4.657 1.00 97.88 86 HIS A O 1
ATOM 672 N N . SER A 1 87 ? -9.973 3.305 5.303 1.00 98.19 87 SER A N 1
ATOM 673 C CA . SER A 1 87 ? -9.405 3.489 3.972 1.00 98.19 87 SER A CA 1
ATOM 674 C C . SER A 1 87 ? -8.144 2.663 3.757 1.00 98.19 87 SER A C 1
ATOM 676 O O . SER A 1 87 ? -7.357 2.444 4.682 1.00 98.19 87 SER A O 1
ATOM 678 N N . VAL A 1 88 ? -7.955 2.225 2.515 1.00 98.44 88 VAL A N 1
ATOM 679 C CA . VAL A 1 88 ? -6.751 1.573 2.007 1.00 98.44 88 VAL A CA 1
ATOM 680 C C . VAL A 1 88 ? -6.207 2.412 0.856 1.00 98.44 88 VAL A C 1
ATOM 682 O O . VAL A 1 88 ? -6.889 2.612 -0.147 1.00 98.44 88 VAL A O 1
ATOM 685 N N . PHE A 1 89 ? -4.972 2.883 0.984 1.00 98.38 89 PHE A N 1
ATOM 686 C CA . PHE A 1 89 ? -4.266 3.603 -0.071 1.00 98.38 89 PHE A CA 1
ATOM 687 C C . PHE A 1 89 ? -3.077 2.777 -0.553 1.00 98.38 89 PHE A C 1
ATOM 689 O O . PHE A 1 89 ? -2.202 2.428 0.241 1.00 98.38 89 PHE A O 1
ATOM 696 N N . ILE A 1 90 ? -3.029 2.478 -1.848 1.00 98.19 90 ILE A N 1
ATOM 697 C CA . ILE A 1 90 ? -1.942 1.731 -2.482 1.00 98.19 90 ILE A CA 1
ATOM 698 C C . ILE A 1 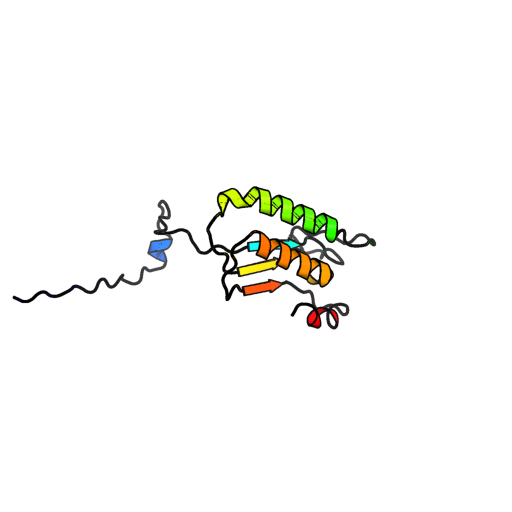90 ? -1.106 2.712 -3.305 1.00 98.19 90 ILE A C 1
ATOM 700 O O . ILE A 1 90 ? -1.579 3.247 -4.308 1.00 98.19 90 ILE A O 1
ATOM 704 N N . GLY A 1 91 ? 0.139 2.937 -2.889 1.00 96.12 91 GLY A N 1
ATOM 705 C CA . GLY A 1 91 ? 1.025 3.928 -3.499 1.00 96.12 91 GLY A CA 1
ATOM 706 C C . GLY A 1 91 ? 2.489 3.508 -3.520 1.00 96.12 91 GLY A C 1
ATOM 707 O O . GLY A 1 91 ? 2.826 2.361 -3.230 1.00 96.12 91 GLY A O 1
ATOM 708 N N . GLY A 1 92 ? 3.375 4.451 -3.832 1.00 93.81 92 GLY A N 1
ATOM 709 C CA . GLY A 1 92 ? 4.825 4.280 -3.702 1.00 93.81 92 GLY A CA 1
ATOM 710 C C . GLY A 1 92 ? 5.572 4.577 -4.993 1.00 93.81 92 GLY A C 1
ATOM 711 O O . GLY A 1 92 ? 5.931 5.719 -5.254 1.00 93.81 92 GLY A O 1
ATOM 712 N N . GLY A 1 93 ? 5.860 3.539 -5.774 1.00 92.88 93 GLY A N 1
ATOM 713 C CA . GLY A 1 93 ? 6.398 3.683 -7.120 1.00 92.88 93 GLY A CA 1
ATOM 714 C C . GLY A 1 93 ? 5.275 3.891 -8.131 1.00 92.88 93 GLY A C 1
ATOM 715 O O . GLY A 1 93 ? 4.805 4.995 -8.378 1.00 92.88 93 GLY A O 1
ATOM 716 N N . THR A 1 94 ? 4.855 2.810 -8.771 1.00 92.69 94 THR A N 1
ATOM 717 C CA . THR A 1 94 ? 3.758 2.791 -9.736 1.00 92.69 94 THR A CA 1
ATOM 718 C C . THR A 1 94 ? 2.952 1.507 -9.515 1.00 92.69 94 THR A C 1
ATOM 720 O O . THR A 1 94 ? 3.190 0.505 -10.193 1.00 92.69 94 THR A O 1
ATOM 723 N N . PRO A 1 95 ? 2.027 1.494 -8.534 1.00 93.56 95 PRO A N 1
ATOM 724 C CA . PRO A 1 95 ? 1.200 0.330 -8.207 1.00 93.56 95 PRO A CA 1
ATOM 725 C C . PRO A 1 95 ? 0.491 -0.313 -9.402 1.00 93.56 95 PRO A C 1
ATOM 727 O O . PRO A 1 95 ? 0.388 -1.533 -9.468 1.00 93.56 95 PRO A O 1
ATOM 730 N N . SER A 1 96 ? 0.068 0.484 -10.383 1.00 90.00 96 SER A N 1
ATOM 731 C CA . SER A 1 96 ? -0.559 0.027 -11.633 1.00 90.00 96 SER A CA 1
ATOM 732 C C . SER A 1 96 ? 0.318 -0.887 -12.510 1.00 90.00 96 SER A C 1
ATOM 734 O O . SER A 1 96 ? -0.179 -1.499 -13.466 1.00 90.00 96 SER A O 1
ATOM 736 N N . LEU A 1 97 ? 1.614 -1.021 -12.198 1.00 90.56 97 LEU A N 1
ATOM 737 C CA . LEU A 1 97 ? 2.489 -2.014 -12.824 1.00 90.56 97 LEU A CA 1
ATOM 738 C C . LEU A 1 97 ? 2.192 -3.442 -12.367 1.00 90.56 97 LEU A C 1
ATOM 740 O O . LEU A 1 97 ? 2.411 -4.359 -13.163 1.00 90.56 97 LEU A O 1
ATOM 744 N N . PHE A 1 98 ? 1.668 -3.628 -11.153 1.00 92.44 98 PHE A N 1
ATOM 745 C CA . PHE A 1 98 ? 1.258 -4.942 -10.668 1.00 92.44 98 PHE A CA 1
ATOM 746 C C . PHE A 1 98 ? 0.081 -5.470 -11.490 1.00 92.44 98 PHE A C 1
ATOM 748 O O . PHE A 1 98 ? -0.785 -4.715 -11.948 1.00 92.44 98 PHE A O 1
ATOM 755 N N . SER A 1 99 ? 0.049 -6.784 -11.693 1.00 92.56 99 SER A N 1
ATOM 756 C CA . SER A 1 99 ? -1.070 -7.442 -12.352 1.00 92.56 99 SER A CA 1
ATOM 757 C C . SER A 1 99 ? -2.376 -7.259 -11.559 1.00 92.56 99 SER A C 1
ATOM 759 O O . SER A 1 99 ? -2.359 -7.217 -10.324 1.00 92.56 99 SER A O 1
ATOM 761 N N . PRO A 1 100 ? -3.538 -7.209 -12.238 1.00 92.50 100 PRO A N 1
ATOM 762 C CA . PRO A 1 100 ? -4.834 -7.221 -11.562 1.00 92.50 100 PRO A CA 1
ATOM 763 C C . PRO A 1 100 ? -4.994 -8.402 -10.600 1.00 92.50 100 PRO A C 1
ATOM 765 O O . PRO A 1 100 ? -5.556 -8.240 -9.526 1.00 92.50 100 PRO A O 1
ATOM 768 N N . GLN A 1 101 ? -4.441 -9.567 -10.946 1.00 94.69 101 GLN A N 1
ATOM 769 C CA . GLN A 1 101 ? -4.476 -10.763 -10.105 1.00 94.69 101 GLN A CA 1
ATOM 770 C C . GLN A 1 101 ? -3.682 -10.579 -8.806 1.00 94.69 101 GLN A C 1
ATOM 772 O O . GLN A 1 101 ? -4.119 -11.032 -7.750 1.00 94.69 101 GLN A O 1
ATOM 777 N N . ALA A 1 102 ? -2.529 -9.907 -8.857 1.00 95.88 102 ALA A N 1
ATOM 778 C CA . ALA A 1 102 ? -1.751 -9.616 -7.659 1.00 95.88 102 ALA A CA 1
ATOM 779 C C . ALA A 1 102 ? -2.440 -8.584 -6.756 1.00 95.88 102 ALA A C 1
ATOM 781 O O . ALA A 1 102 ? -2.423 -8.749 -5.537 1.00 95.88 102 ALA A O 1
ATOM 782 N N . ILE A 1 103 ? -3.073 -7.557 -7.336 1.00 96.38 103 ILE A N 1
ATOM 783 C CA . ILE A 1 103 ? -3.848 -6.566 -6.573 1.00 96.38 103 ILE A CA 1
ATOM 784 C C . ILE A 1 103 ? -5.099 -7.199 -5.947 1.00 96.38 103 ILE A C 1
ATOM 786 O O . ILE A 1 103 ? -5.368 -6.960 -4.772 1.00 96.38 103 ILE A O 1
ATOM 790 N N . ASP A 1 104 ? -5.822 -8.044 -6.685 1.00 96.44 104 ASP A N 1
ATOM 791 C CA . ASP A 1 104 ? -6.973 -8.790 -6.162 1.00 96.44 104 ASP A CA 1
ATOM 792 C C . ASP A 1 104 ? -6.565 -9.683 -4.985 1.00 96.44 104 ASP A C 1
ATOM 794 O O . ASP A 1 104 ? -7.141 -9.591 -3.899 1.00 96.44 104 ASP A O 1
ATOM 798 N N . ARG A 1 105 ? -5.485 -10.459 -5.151 1.00 97.88 105 ARG A N 1
ATOM 799 C CA . ARG A 1 105 ? -4.926 -11.274 -4.070 1.00 97.88 105 ARG A CA 1
ATOM 800 C C . ARG A 1 105 ? -4.570 -10.430 -2.846 1.00 97.88 105 ARG A C 1
ATOM 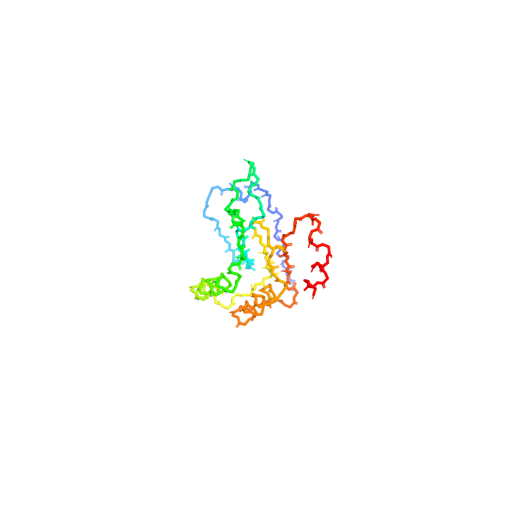802 O O . ARG A 1 105 ? -4.951 -10.789 -1.737 1.00 97.88 105 ARG A O 1
ATOM 809 N N . LEU A 1 106 ? -3.846 -9.327 -3.038 1.00 98.31 106 LEU A N 1
ATOM 810 C CA . LEU A 1 106 ? -3.452 -8.421 -1.960 1.00 98.31 106 LEU A CA 1
ATOM 811 C C . LEU A 1 106 ? -4.677 -7.930 -1.174 1.00 98.31 106 LEU A C 1
ATOM 813 O O . LEU A 1 106 ? -4.688 -7.986 0.054 1.00 98.31 106 LEU A O 1
ATOM 817 N N . LEU A 1 107 ? -5.723 -7.478 -1.869 1.00 97.94 107 LEU A N 1
ATOM 818 C CA . LEU A 1 107 ? -6.947 -6.987 -1.234 1.00 97.94 107 LEU A CA 1
ATOM 819 C C . LEU A 1 107 ? -7.728 -8.103 -0.532 1.00 97.94 107 LEU A C 1
ATOM 821 O O . LEU A 1 107 ? -8.251 -7.879 0.563 1.00 97.94 107 LEU A O 1
ATOM 825 N N . ALA A 1 108 ? -7.800 -9.296 -1.124 1.00 98.00 108 ALA A N 1
ATOM 826 C CA . ALA A 1 108 ? -8.424 -10.460 -0.503 1.00 98.00 108 ALA A CA 1
ATOM 827 C C . ALA A 1 108 ? -7.696 -10.861 0.791 1.00 98.00 108 ALA A C 1
ATOM 829 O O . ALA A 1 108 ? -8.334 -11.046 1.829 1.00 98.00 108 ALA A O 1
ATOM 830 N N . ASP A 1 109 ? -6.363 -10.918 0.756 1.00 98.25 109 ASP A N 1
ATOM 831 C CA . ASP A 1 109 ? -5.536 -11.272 1.908 1.00 98.25 109 ASP A CA 1
ATOM 832 C C . ASP A 1 109 ? -5.607 -10.217 3.029 1.00 98.25 109 ASP A C 1
ATOM 834 O O . ASP A 1 109 ? -5.636 -10.585 4.209 1.00 98.25 109 ASP A O 1
ATOM 838 N N . ILE A 1 110 ? -5.709 -8.926 2.681 1.00 98.00 110 ILE A N 1
ATOM 839 C CA . ILE A 1 110 ? -5.977 -7.828 3.627 1.00 98.00 110 ILE A CA 1
ATOM 840 C C . ILE A 1 110 ? -7.344 -8.016 4.295 1.00 98.00 110 ILE A C 1
ATOM 842 O O . ILE A 1 110 ? -7.434 -7.992 5.523 1.00 98.00 110 ILE A O 1
ATOM 846 N N . ARG A 1 111 ? -8.406 -8.245 3.508 1.00 96.75 111 ARG A N 1
ATOM 847 C CA . ARG A 1 111 ? -9.779 -8.447 4.016 1.00 96.75 111 ARG A CA 1
ATOM 848 C C . ARG A 1 111 ? -9.903 -9.670 4.924 1.00 96.75 111 ARG A C 1
ATOM 850 O O . ARG A 1 111 ? -10.754 -9.683 5.806 1.00 96.75 111 ARG A O 1
ATOM 857 N N . ALA A 1 112 ? -9.070 -10.687 4.722 1.00 97.12 112 ALA A N 1
ATOM 858 C CA . ALA A 1 112 ? -9.044 -11.874 5.571 1.00 97.12 112 ALA A CA 1
ATOM 859 C C . ALA A 1 112 ? -8.414 -11.623 6.957 1.00 97.12 112 ALA A C 1
ATOM 861 O O . ALA A 1 112 ? -8.659 -12.395 7.883 1.00 97.12 112 ALA A O 1
ATOM 862 N N . ARG A 1 113 ? -7.597 -10.570 7.105 1.00 96.88 113 ARG A N 1
ATOM 863 C CA . ARG A 1 113 ? -6.802 -10.286 8.317 1.00 96.88 113 ARG A CA 1
ATOM 864 C C . ARG A 1 113 ? -7.265 -9.046 9.077 1.00 96.88 113 ARG A C 1
ATOM 866 O O . ARG A 1 113 ? -7.063 -8.965 10.286 1.00 96.88 113 ARG A O 1
ATOM 873 N N . LEU A 1 114 ? -7.868 -8.084 8.382 1.00 96.94 114 LEU A N 1
ATOM 874 C CA . LEU A 1 114 ? -8.315 -6.810 8.934 1.00 96.94 114 LEU A CA 1
ATOM 875 C C . LEU A 1 114 ? -9.824 -6.631 8.764 1.00 96.94 114 LEU A C 1
ATOM 877 O O . LEU A 1 114 ? -10.401 -6.985 7.737 1.00 96.94 114 LEU A O 1
ATOM 881 N N . GLN A 1 115 ? -10.454 -6.000 9.755 1.00 96.56 115 GLN A N 1
ATOM 882 C CA . GLN A 1 115 ? -11.837 -5.554 9.643 1.00 96.56 115 GLN A CA 1
ATOM 883 C C . GLN A 1 115 ? -11.882 -4.263 8.817 1.00 96.56 115 GLN A C 1
ATOM 885 O O . GLN A 1 115 ? -11.552 -3.191 9.321 1.00 96.56 115 GLN A O 1
ATOM 890 N N . LEU A 1 116 ? -12.280 -4.363 7.548 1.00 97.62 116 LEU A N 1
ATOM 891 C CA . LEU A 1 116 ? -12.553 -3.188 6.717 1.00 97.62 116 LEU A CA 1
ATOM 892 C C . LEU A 1 116 ? -13.990 -2.710 6.939 1.00 97.62 116 LEU A C 1
ATOM 894 O O . LEU A 1 116 ? -14.911 -3.530 6.968 1.00 97.62 116 LEU A O 1
ATOM 898 N N . ALA A 1 117 ? -14.179 -1.394 7.033 1.00 97.31 117 ALA A N 1
ATOM 899 C CA . ALA A 1 117 ? -15.507 -0.792 7.066 1.00 97.31 117 ALA A CA 1
ATOM 900 C C . ALA A 1 117 ? -16.313 -1.169 5.799 1.00 97.31 117 ALA A C 1
ATOM 902 O O . ALA A 1 117 ? -15.725 -1.333 4.723 1.00 97.31 117 ALA A O 1
ATOM 903 N N . PRO A 1 118 ? -17.653 -1.287 5.871 1.00 95.69 118 PRO A N 1
ATOM 904 C CA . PRO A 1 118 ? -18.485 -1.596 4.703 1.00 95.69 118 PRO A CA 1
ATOM 905 C C . PRO A 1 118 ? -18.328 -0.599 3.546 1.00 95.69 118 PRO A C 1
ATOM 907 O O . PRO A 1 118 ? -18.444 -0.976 2.382 1.00 95.69 118 PRO A O 1
ATOM 910 N N . ASP A 1 119 ? -18.054 0.660 3.876 1.00 95.81 119 ASP A N 1
ATOM 911 C CA . ASP A 1 119 ? -17.812 1.782 2.971 1.00 95.81 119 ASP A CA 1
ATOM 912 C C . ASP A 1 119 ? -16.321 2.142 2.858 1.00 95.81 119 ASP A C 1
ATOM 914 O O . ASP A 1 119 ? -15.988 3.241 2.421 1.00 95.81 119 ASP A O 1
ATOM 918 N N . CYS A 1 120 ? -15.423 1.222 3.239 1.00 97.62 120 CYS A N 1
ATOM 919 C CA . CYS A 1 120 ? -13.982 1.441 3.193 1.00 97.62 120 CYS A CA 1
ATOM 920 C C . CYS A 1 120 ? -13.542 1.910 1.801 1.00 97.62 120 CYS A C 1
ATOM 922 O O . CYS A 1 120 ? -13.700 1.195 0.806 1.00 97.62 120 CYS A O 1
ATOM 924 N N . GLU A 1 121 ? -12.932 3.092 1.744 1.00 97.88 121 GLU A N 1
ATOM 925 C CA . GLU A 1 121 ? -12.368 3.627 0.510 1.00 97.88 121 GLU A CA 1
ATOM 926 C C . GLU A 1 121 ? -11.114 2.829 0.134 1.00 97.88 121 GLU A C 1
ATOM 928 O O . GLU A 1 121 ? -10.250 2.591 0.976 1.00 97.88 121 GLU A O 1
ATOM 933 N N . VAL A 1 122 ? -10.991 2.418 -1.129 1.00 97.31 122 VAL A N 1
ATOM 934 C CA . VAL A 1 122 ? -9.775 1.784 -1.653 1.00 97.31 122 VAL A CA 1
ATOM 935 C C . VAL A 1 122 ? -9.290 2.584 -2.852 1.00 97.31 122 VAL A C 1
ATOM 937 O O . VAL A 1 122 ? -10.013 2.740 -3.835 1.00 97.31 122 VAL A O 1
ATOM 940 N N . THR A 1 123 ? -8.065 3.092 -2.772 1.00 96.69 123 THR A N 1
ATOM 941 C CA . THR A 1 123 ? -7.436 3.909 -3.816 1.00 96.69 123 THR A CA 1
ATOM 942 C C . THR A 1 123 ? -6.090 3.323 -4.219 1.00 96.69 123 THR A C 1
ATOM 944 O O . THR A 1 123 ? -5.391 2.707 -3.414 1.00 96.69 123 THR A O 1
ATOM 947 N N . LEU A 1 124 ? -5.733 3.496 -5.490 1.00 94.62 124 LEU A N 1
ATOM 948 C CA . LEU A 1 124 ? -4.487 3.002 -6.061 1.00 94.62 124 LEU A CA 1
ATOM 949 C C . LEU A 1 124 ? -3.897 4.055 -7.002 1.00 94.62 124 LEU A C 1
ATOM 951 O O . LEU A 1 124 ? -4.587 4.554 -7.892 1.00 94.62 124 LEU A O 1
ATOM 955 N N . GLU A 1 125 ? -2.623 4.389 -6.804 1.00 92.69 125 GLU A N 1
ATOM 956 C CA . GLU A 1 125 ? -1.888 5.288 -7.695 1.00 92.69 125 GLU A CA 1
ATOM 957 C C . GLU A 1 125 ? -1.621 4.617 -9.050 1.00 92.69 125 GLU A C 1
ATOM 959 O O . GLU A 1 125 ? -1.152 3.479 -9.128 1.00 92.69 125 GLU A O 1
ATOM 964 N N . ALA A 1 126 ? -1.878 5.350 -10.131 1.00 86.56 126 ALA A N 1
ATOM 965 C CA . ALA A 1 126 ? -1.603 4.918 -11.496 1.00 86.56 126 ALA A CA 1
ATOM 966 C C . ALA A 1 126 ? -0.881 6.021 -12.281 1.00 86.56 126 ALA A C 1
ATOM 968 O O . ALA A 1 126 ? -1.086 7.210 -12.023 1.00 86.56 126 ALA A O 1
ATOM 969 N N . ASN A 1 127 ? -0.029 5.637 -13.232 1.00 75.81 127 ASN A N 1
ATOM 970 C CA . ASN A 1 127 ? 0.806 6.544 -14.009 1.00 75.81 127 ASN A CA 1
ATOM 971 C C . ASN A 1 127 ? 0.412 6.513 -15.499 1.00 75.81 127 ASN A C 1
ATOM 973 O O . ASN A 1 127 ? 0.781 5.563 -16.181 1.00 75.81 127 ASN A O 1
ATOM 977 N N . PRO A 1 128 ? -0.179 7.582 -16.065 1.00 66.62 128 PRO A N 1
ATOM 978 C CA . PRO A 1 128 ? -0.974 7.591 -17.309 1.00 66.62 128 PRO A CA 1
ATOM 979 C C . PRO A 1 128 ? -0.308 7.145 -18.641 1.00 66.62 128 PRO A C 1
ATOM 981 O O . PRO A 1 128 ? -0.877 7.364 -19.713 1.00 66.62 128 PRO A O 1
ATOM 984 N N . GLY A 1 129 ? 0.878 6.533 -18.630 1.00 62.84 129 GLY A N 1
ATOM 985 C CA . GLY A 1 129 ? 1.536 5.914 -19.780 1.00 62.84 129 GLY A CA 1
ATOM 986 C C . GLY A 1 129 ? 0.715 4.807 -20.466 1.00 62.84 129 GLY A C 1
ATOM 987 O O . GLY A 1 129 ? -0.144 4.146 -19.887 1.00 62.84 129 GLY A O 1
ATOM 988 N N . THR A 1 130 ? 1.000 4.587 -21.751 1.00 50.53 130 THR A N 1
ATOM 989 C CA . THR A 1 130 ? 0.202 3.837 -22.745 1.00 50.53 130 THR A CA 1
ATOM 990 C C . THR A 1 130 ? -0.113 2.365 -22.440 1.00 50.53 130 THR A C 1
A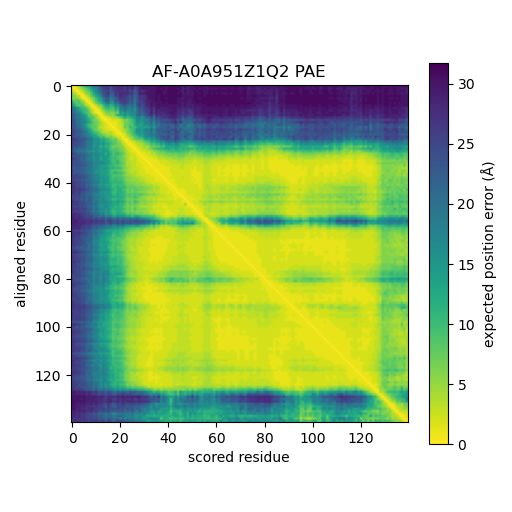TOM 992 O O . THR A 1 130 ? -0.925 1.782 -23.154 1.00 50.53 130 THR A O 1
ATOM 995 N N . PHE A 1 131 ? 0.457 1.764 -21.393 1.00 54.38 131 PHE A N 1
ATOM 996 C CA . PHE A 1 131 ? 0.218 0.364 -21.006 1.00 54.38 131 PHE A CA 1
ATOM 997 C C . PHE A 1 131 ? -0.937 0.18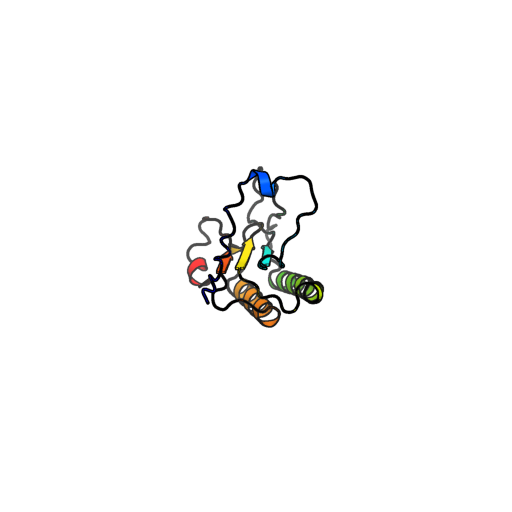3 -19.996 1.00 54.38 131 PHE A C 1
ATOM 999 O O . PHE A 1 131 ? -1.305 -0.945 -19.671 1.00 54.38 131 PHE A O 1
ATOM 1006 N N . GLU A 1 132 ? -1.522 1.276 -19.491 1.00 57.38 132 GLU A N 1
ATOM 1007 C CA . GLU A 1 132 ? -2.488 1.226 -18.382 1.00 57.38 132 GLU A CA 1
ATOM 1008 C C . GLU A 1 132 ? -3.961 1.189 -18.800 1.00 57.38 132 GLU A C 1
ATOM 1010 O O . GLU A 1 132 ? -4.800 0.676 -18.058 1.00 57.38 132 GLU A O 1
ATOM 1015 N N . ARG A 1 133 ? -4.303 1.702 -19.991 1.00 57.03 133 ARG A N 1
ATOM 1016 C CA . ARG A 1 133 ? -5.707 1.894 -20.402 1.00 57.03 133 ARG A CA 1
ATOM 1017 C C . ARG A 1 133 ? -6.541 0.613 -20.368 1.00 57.03 133 ARG A C 1
ATOM 1019 O O . ARG A 1 133 ? -7.690 0.658 -19.929 1.00 57.03 133 ARG A O 1
ATOM 1026 N N . ASP A 1 134 ? -5.959 -0.509 -20.778 1.00 56.75 134 ASP A N 1
ATOM 1027 C CA . ASP A 1 134 ? -6.651 -1.800 -20.776 1.00 56.75 134 ASP A CA 1
ATOM 1028 C C . ASP A 1 134 ? -6.680 -2.451 -19.381 1.00 56.75 134 ASP A C 1
ATOM 1030 O O . ASP A 1 134 ? -7.606 -3.201 -19.074 1.00 56.75 134 ASP A O 1
ATOM 1034 N N . ARG A 1 135 ? -5.731 -2.108 -18.495 1.00 63.59 135 ARG A N 1
ATOM 1035 C CA . ARG A 1 135 ? -5.655 -2.627 -17.118 1.00 63.59 135 ARG A CA 1
ATOM 1036 C C . ARG A 1 135 ? -6.665 -1.975 -16.176 1.00 63.59 135 ARG A C 1
ATOM 1038 O O . ARG A 1 135 ? -7.174 -2.656 -15.293 1.00 63.59 135 ARG A O 1
ATOM 1045 N N . PHE A 1 136 ? -7.040 -0.711 -16.395 1.00 64.94 136 PHE A N 1
ATOM 1046 C CA . PHE A 1 136 ? -8.004 -0.016 -15.526 1.00 64.94 136 PHE A CA 1
ATOM 1047 C C . PHE A 1 136 ? -9.358 -0.715 -15.399 1.00 64.94 136 PHE A C 1
ATOM 1049 O O . PHE A 1 136 ? -9.992 -0.634 -14.351 1.00 64.94 136 PHE A O 1
ATOM 1056 N N . ARG A 1 137 ? -9.810 -1.426 -16.441 1.00 67.62 137 ARG A N 1
ATOM 1057 C CA . ARG A 1 137 ? -11.070 -2.185 -16.376 1.00 67.62 137 ARG A CA 1
ATOM 1058 C C . ARG A 1 137 ? -11.011 -3.360 -15.401 1.00 67.62 137 ARG A C 1
ATOM 1060 O O . ARG A 1 137 ? -12.063 -3.794 -14.952 1.00 67.62 137 ARG A O 1
ATOM 1067 N N . ALA A 1 138 ? -9.817 -3.865 -15.109 1.00 70.31 138 ALA A N 1
ATOM 1068 C CA . ALA A 1 138 ? -9.604 -5.030 -14.263 1.00 70.31 138 ALA A CA 1
ATOM 1069 C C . ALA A 1 138 ? -9.384 -4.682 -12.777 1.00 70.31 138 ALA A C 1
ATOM 1071 O O . ALA A 1 138 ? -9.319 -5.594 -11.966 1.00 70.31 138 ALA A O 1
ATOM 1072 N N . PHE A 1 139 ? -9.285 -3.395 -12.415 1.00 65.06 139 PHE A N 1
ATOM 1073 C CA . PHE A 1 139 ? -9.157 -2.926 -11.022 1.00 65.06 139 PHE A CA 1
ATOM 1074 C C . PHE A 1 139 ? -10.498 -2.509 -10.394 1.00 65.06 139 PHE A C 1
ATOM 1076 O O . PHE A 1 139 ? -10.517 -1.746 -9.429 1.00 65.06 139 PHE A O 1
ATOM 1083 N N . ARG A 1 140 ? -11.617 -2.939 -10.981 1.00 58.31 140 ARG A N 1
ATOM 1084 C CA . ARG A 1 140 ? -12.965 -2.607 -10.517 1.00 58.31 140 ARG A CA 1
ATOM 1085 C C . ARG A 1 140 ? -13.589 -3.781 -9.780 1.00 58.31 140 ARG A C 1
ATOM 1087 O O . ARG A 1 140 ? -13.402 -4.916 -10.266 1.00 58.31 140 ARG A O 1
#

Sequence (140 aa):
MMATAGATGRAPQDVQHYLRPGTLQLPAQPPLSLYVHLPWCLRKCPYCDFNSHEMAGGELPEQRYVDALMADLEASLAIVWGREVHSVFIGGGTPSLFSPQAIDRLLADIRARLQLAPDCEVTLEANPGTFERDRFRAFR

Nearest PDB structures (foldseek):
  1olt-assembly1_A  TM=8.611E-01  e=3.429E-07  Escherichia coli K-12
  9axv-assembly1_AR  TM=4.084E-01  e=3.296E-01  Schizosaccharomyces pombe
  3ro8-assembly5_E  TM=4.254E-01  e=2.209E+00  Paenibacillus sp. JDR-2
  4e4p-assembly2_B  TM=4.132E-01  e=1.699E+00  Paenibacillus sp. JDR-2
  8ova-assembly1_AH  TM=2.905E-01  e=8.257E-01  Trypanosoma brucei brucei

Mean predicted aligned error: 10.08 Å

Secondary structure (DSSP, 8-state):
--------------HHHHTSSS----SSPPPEEEEEEE-EESS--TT--SS-EE--SS---HHHHHHHHHHHHHHHHHHHTTPPEEEEEEEES-GGGS-HHHHHHHHHHHHHHS-EEEEEEEEE----STTSTTTGGG--